Protein AF-A0A535H5H7-F1 (afdb_monomer_lite)

Foldseek 3Di:
DAEEEEAAQDVVVVVVVVVVVVVVCVVVVDDYHYHYHQALVRLVVVQVVCCVPPVDGHPYYHHDLQGDDPRGTDNVSSVVSVVVVVD

Structure (mmCIF, N/CA/C/O backbone):
data_AF-A0A535H5H7-F1
#
_entry.id   AF-A0A535H5H7-F1
#
loop_
_atom_site.group_PDB
_atom_site.id
_atom_site.type_symbol
_atom_site.label_atom_id
_atom_site.label_alt_id
_atom_site.label_comp_id
_atom_site.label_asym_id
_atom_site.label_entity_id
_atom_site.label_seq_id
_atom_site.pdbx_PDB_ins_code
_atom_site.Cartn_x
_atom_site.Cartn_y
_atom_site.Cartn_z
_atom_site.occupancy
_atom_site.B_iso_or_equiv
_atom_site.auth_seq_id
_atom_site.auth_comp_id
_atom_site.auth_asym_id
_atom_site.auth_atom_id
_atom_site.pdbx_PDB_model_num
ATOM 1 N N . MET A 1 1 ? -10.721 6.446 11.157 1.00 81.12 1 MET A N 1
ATOM 2 C CA . MET A 1 1 ? -10.634 6.228 9.697 1.00 81.12 1 MET A CA 1
ATOM 3 C C . MET A 1 1 ? -9.345 5.470 9.472 1.00 81.12 1 MET A C 1
ATOM 5 O O . MET A 1 1 ? -8.337 5.932 9.974 1.00 81.12 1 MET A O 1
ATOM 9 N N . ALA A 1 2 ? -9.371 4.296 8.845 1.00 87.12 2 ALA A N 1
ATOM 10 C CA . ALA A 1 2 ? -8.145 3.525 8.618 1.00 87.12 2 ALA A CA 1
ATO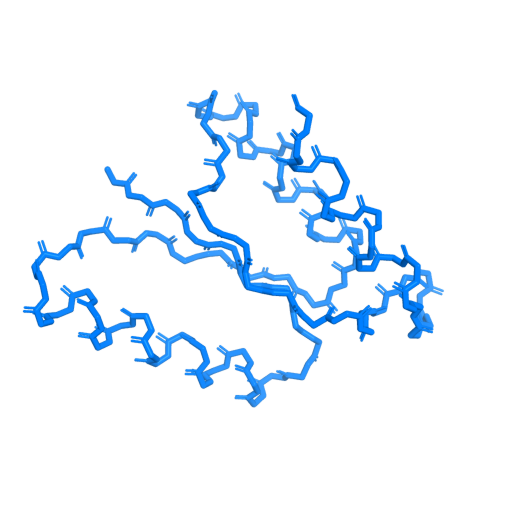M 11 C C . ALA A 1 2 ? -7.580 3.838 7.231 1.00 87.12 2 ALA A C 1
ATOM 13 O O . ALA A 1 2 ? -8.353 3.974 6.289 1.00 87.12 2 ALA A O 1
ATOM 14 N N . THR A 1 3 ? -6.261 3.910 7.081 1.00 90.56 3 THR A N 1
ATOM 15 C CA . THR A 1 3 ? -5.628 4.104 5.767 1.00 90.56 3 THR A CA 1
ATOM 16 C C . THR A 1 3 ? -5.001 2.799 5.294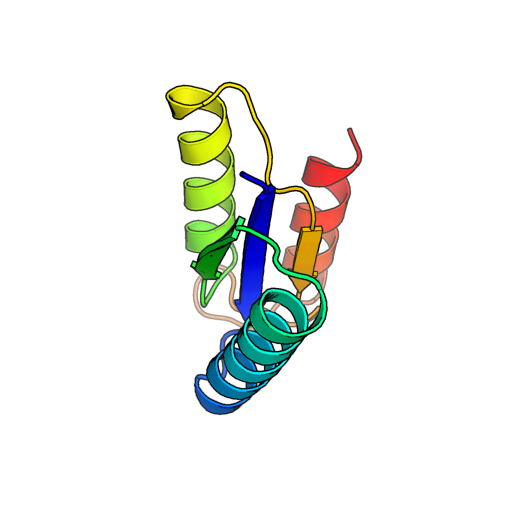 1.00 90.56 3 THR A C 1
ATOM 18 O O . THR A 1 3 ? -4.292 2.149 6.057 1.00 90.56 3 THR A O 1
ATOM 21 N N . ILE A 1 4 ? -5.244 2.411 4.043 1.00 92.12 4 ILE A N 1
ATOM 22 C CA . ILE A 1 4 ? -4.557 1.295 3.382 1.00 92.12 4 ILE A CA 1
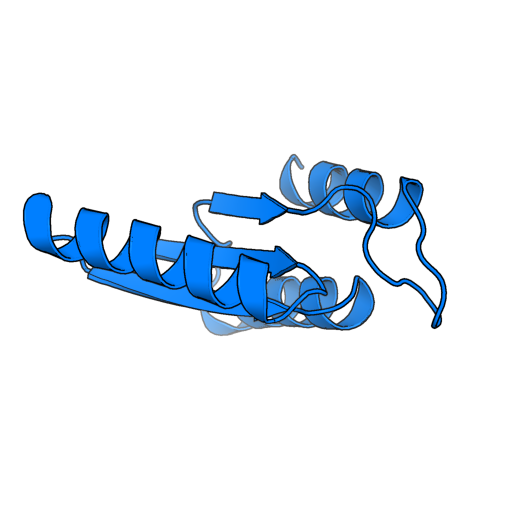ATOM 23 C C . ILE A 1 4 ? -3.749 1.857 2.214 1.00 92.12 4 ILE A C 1
ATOM 25 O O . ILE A 1 4 ? -4.273 2.627 1.405 1.00 92.12 4 ILE A O 1
ATOM 29 N N . LEU A 1 5 ? -2.481 1.460 2.123 1.00 93.00 5 LEU A N 1
ATOM 30 C CA . LEU A 1 5 ? -1.607 1.785 1.000 1.00 93.00 5 LEU A CA 1
ATOM 31 C C . LEU A 1 5 ? -1.467 0.568 0.080 1.00 93.00 5 LEU A C 1
ATOM 33 O O . LEU A 1 5 ? -1.060 -0.501 0.525 1.00 93.00 5 LEU A O 1
ATOM 37 N N . ILE A 1 6 ? -1.769 0.735 -1.204 1.00 94.81 6 ILE A N 1
ATOM 38 C CA . ILE A 1 6 ? -1.519 -0.266 -2.246 1.00 94.81 6 ILE A CA 1
ATOM 39 C C . ILE A 1 6 ? -0.241 0.127 -2.992 1.00 94.81 6 ILE A C 1
ATOM 41 O O . ILE A 1 6 ? -0.175 1.210 -3.565 1.00 94.81 6 ILE A O 1
ATOM 45 N N . VAL A 1 7 ? 0.765 -0.740 -3.006 1.00 94.44 7 VAL A N 1
ATOM 46 C CA . VAL A 1 7 ? 2.028 -0.561 -3.728 1.00 94.44 7 VAL A CA 1
ATOM 47 C C . VAL A 1 7 ? 2.136 -1.650 -4.788 1.00 94.44 7 VAL A C 1
ATOM 49 O O . VAL A 1 7 ? 2.461 -2.797 -4.494 1.00 94.44 7 VAL A O 1
ATOM 52 N N . GLU A 1 8 ? 1.810 -1.291 -6.020 1.00 94.31 8 GLU A N 1
ATOM 53 C CA . GLU A 1 8 ? 1.634 -2.213 -7.143 1.00 94.31 8 GLU A CA 1
ATOM 54 C C . GLU A 1 8 ? 1.813 -1.412 -8.431 1.00 94.31 8 GLU A C 1
ATOM 56 O O . GLU A 1 8 ? 1.216 -0.351 -8.567 1.00 94.31 8 GLU A O 1
ATOM 61 N N . ASP A 1 9 ? 2.635 -1.859 -9.372 1.00 92.69 9 ASP A N 1
ATOM 62 C CA . ASP A 1 9 ? 2.925 -1.076 -10.580 1.00 92.69 9 ASP A CA 1
ATOM 63 C C . ASP A 1 9 ? 2.009 -1.421 -11.757 1.00 92.69 9 ASP A C 1
ATOM 65 O O . ASP A 1 9 ? 1.932 -0.653 -12.718 1.00 92.69 9 ASP A O 1
ATOM 69 N N . GLN A 1 10 ? 1.282 -2.540 -11.679 1.00 92.56 10 GLN A N 1
ATOM 70 C CA . GLN A 1 10 ? 0.296 -2.931 -12.676 1.00 92.56 10 GLN A CA 1
ATOM 71 C C . GLN A 1 10 ? -1.074 -2.313 -12.347 1.00 92.56 10 GLN A C 1
ATOM 73 O O . GLN A 1 10 ? -1.683 -2.659 -11.328 1.00 92.56 10 GLN A O 1
ATOM 78 N N . PRO A 1 11 ? -1.633 -1.446 -13.217 1.00 91.06 11 PRO A N 1
ATOM 79 C CA . PRO A 1 11 ? -2.917 -0.785 -12.954 1.00 91.06 11 PRO A CA 1
ATOM 80 C C . PRO A 1 11 ? -4.089 -1.756 -12.745 1.00 91.06 11 PRO A C 1
ATOM 82 O O . PRO A 1 11 ? -5.022 -1.469 -11.992 1.00 91.06 11 PRO A O 1
ATOM 85 N N . GLU A 1 12 ? -4.039 -2.915 -13.402 1.00 93.56 12 GLU A N 1
ATOM 86 C CA . GLU A 1 12 ? -5.052 -3.971 -13.298 1.00 93.56 12 GLU A CA 1
ATOM 87 C C . GLU A 1 12 ? -5.102 -4.557 -11.880 1.00 93.56 12 GLU A C 1
ATOM 89 O O . GLU A 1 12 ? -6.176 -4.660 -11.285 1.00 93.56 12 GLU A O 1
ATOM 94 N N . ASN A 1 13 ? -3.937 -4.849 -11.297 1.00 92.81 13 ASN A N 1
ATOM 95 C CA . ASN A 1 13 ? -3.827 -5.361 -9.934 1.00 92.81 13 ASN A CA 1
ATOM 96 C C . ASN A 1 13 ? -4.190 -4.288 -8.900 1.00 92.81 13 ASN A C 1
ATOM 98 O O . ASN A 1 13 ? -4.904 -4.582 -7.944 1.00 92.81 13 ASN A O 1
ATOM 102 N N . GLN A 1 14 ? -3.776 -3.029 -9.107 1.00 91.12 14 GLN A N 1
ATOM 103 C CA . GLN A 1 14 ? -4.206 -1.921 -8.244 1.00 91.12 14 GLN A CA 1
ATOM 104 C C . GLN A 1 14 ? -5.736 -1.816 -8.188 1.00 91.12 14 GLN A C 1
ATOM 106 O O . GLN A 1 14 ? -6.311 -1.689 -7.105 1.00 91.12 14 GLN A O 1
ATOM 111 N N . SER A 1 15 ? -6.389 -1.903 -9.350 1.00 93.38 15 SER A N 1
ATOM 112 C CA . SER A 1 15 ? -7.850 -1.854 -9.459 1.00 93.38 15 SER A CA 1
ATOM 113 C C . SER A 1 15 ? -8.500 -3.045 -8.753 1.00 93.38 15 SER A C 1
ATOM 115 O O . SER A 1 15 ? -9.455 -2.867 -8.001 1.00 93.38 15 SER A O 1
ATOM 117 N N . LEU A 1 16 ? -7.936 -4.247 -8.915 1.00 94.56 16 LEU A N 1
ATOM 118 C CA . LEU A 1 16 ? -8.396 -5.448 -8.218 1.00 94.56 16 LEU A CA 1
ATOM 119 C C . LEU A 1 16 ? -8.335 -5.287 -6.689 1.00 94.56 16 LEU A C 1
ATOM 121 O O . LEU A 1 16 ? -9.299 -5.612 -5.995 1.00 94.56 16 LEU A O 1
ATOM 125 N N . TYR A 1 17 ? -7.227 -4.774 -6.149 1.00 92.88 17 TYR A N 1
ATOM 126 C CA . TYR A 1 17 ? -7.091 -4.547 -4.709 1.00 92.88 17 TYR A CA 1
ATOM 127 C C . TYR A 1 17 ? -8.045 -3.462 -4.201 1.00 92.88 17 TYR A C 1
ATOM 129 O O . TYR A 1 17 ? -8.653 -3.636 -3.142 1.00 92.88 17 TYR A O 1
ATOM 137 N N . ALA A 1 18 ? -8.226 -2.376 -4.956 1.00 93.44 18 ALA A N 1
ATOM 138 C CA . ALA A 1 18 ? -9.184 -1.328 -4.615 1.00 93.44 18 ALA A CA 1
ATOM 139 C C . ALA A 1 18 ? -10.624 -1.868 -4.560 1.00 93.44 18 ALA A C 1
ATOM 141 O O . ALA A 1 18 ? -11.343 -1.586 -3.601 1.00 93.44 18 ALA A O 1
ATOM 142 N N . ASP A 1 19 ? -11.018 -2.713 -5.517 1.00 95.69 19 ASP A N 1
ATOM 143 C CA . ASP A 1 19 ? -12.329 -3.373 -5.535 1.00 95.69 19 ASP A CA 1
ATOM 144 C C . ASP A 1 19 ? -12.538 -4.287 -4.321 1.00 95.69 19 ASP A C 1
ATOM 146 O O . ASP A 1 19 ? -13.624 -4.311 -3.731 1.00 95.69 19 ASP A O 1
ATOM 150 N N . ILE A 1 20 ? -11.507 -5.040 -3.922 1.00 93.44 20 ILE A N 1
ATOM 151 C CA . ILE A 1 20 ? -11.553 -5.886 -2.721 1.00 93.44 20 ILE A CA 1
ATOM 152 C C . ILE A 1 20 ? -11.770 -5.020 -1.478 1.00 93.44 20 ILE A C 1
ATOM 154 O O . ILE A 1 20 ? -12.673 -5.304 -0.688 1.00 93.44 20 ILE A O 1
ATOM 158 N N . VAL A 1 21 ? -10.989 -3.949 -1.314 1.00 92.94 21 VAL A N 1
ATOM 159 C CA . VAL A 1 21 ? -11.116 -3.051 -0.158 1.00 92.94 21 VAL A CA 1
ATOM 160 C C . VAL A 1 21 ? -12.481 -2.366 -0.146 1.00 92.94 21 VAL A C 1
ATOM 162 O O . VAL A 1 21 ? -13.122 -2.327 0.902 1.00 92.94 21 VAL A O 1
ATOM 165 N N . TYR A 1 22 ? -12.987 -1.926 -1.299 1.00 94.38 22 TYR A N 1
ATOM 166 C CA . TYR A 1 22 ? -14.321 -1.338 -1.414 1.00 94.38 22 TYR A CA 1
ATOM 167 C C . TYR A 1 22 ? -15.426 -2.299 -0.950 1.00 94.38 22 TYR A C 1
ATOM 169 O O . TYR A 1 22 ? -16.329 -1.908 -0.207 1.00 94.38 22 TYR A O 1
ATOM 177 N N . ARG A 1 23 ? -15.349 -3.581 -1.334 1.00 96.06 23 ARG A N 1
ATOM 178 C CA . ARG A 1 23 ? -16.299 -4.601 -0.861 1.00 96.06 23 ARG A CA 1
ATOM 179 C C . ARG A 1 23 ? -16.206 -4.795 0.650 1.00 96.06 23 ARG A C 1
ATOM 181 O O . ARG A 1 23 ? -17.238 -4.817 1.309 1.00 96.06 23 ARG A O 1
ATOM 188 N N . VAL A 1 24 ? -14.996 -4.882 1.206 1.00 92.50 24 VAL A N 1
ATOM 189 C CA . VAL A 1 24 ? -14.785 -5.011 2.660 1.00 92.50 24 VAL A CA 1
ATOM 190 C C . VAL A 1 24 ? -15.349 -3.804 3.412 1.00 92.50 24 VAL A C 1
ATOM 192 O O . VAL A 1 24 ? -16.044 -3.987 4.408 1.00 92.50 24 VAL A O 1
ATOM 195 N N . GLN A 1 25 ? -15.112 -2.585 2.916 1.00 94.12 25 GLN A N 1
ATOM 196 C CA . GLN A 1 25 ? -15.684 -1.362 3.483 1.00 94.12 25 GLN A CA 1
ATOM 197 C C . GLN A 1 25 ? -17.205 -1.427 3.557 1.00 94.12 25 GLN A C 1
ATOM 199 O O . GLN A 1 25 ? -17.780 -1.095 4.589 1.00 94.12 25 GLN A O 1
ATOM 204 N N . ARG A 1 26 ? -17.850 -1.872 2.473 1.00 95.81 26 ARG A N 1
ATOM 205 C CA . ARG A 1 26 ? -19.309 -1.941 2.391 1.00 95.81 26 ARG A CA 1
ATOM 206 C C . ARG A 1 26 ? -19.902 -3.018 3.295 1.00 95.81 26 ARG A C 1
ATOM 208 O O . ARG A 1 26 ? -20.907 -2.768 3.945 1.00 95.81 26 ARG A O 1
ATOM 215 N N . GLU A 1 27 ? -19.316 -4.213 3.307 1.00 97.25 27 GLU A N 1
ATOM 216 C CA . GLU A 1 27 ? -19.859 -5.352 4.060 1.00 97.25 27 GLU A CA 1
ATOM 217 C C . GLU A 1 27 ? -19.638 -5.216 5.574 1.00 97.25 27 GLU A C 1
ATOM 219 O O . GLU A 1 27 ? -20.436 -5.727 6.356 1.00 97.25 27 GLU A O 1
ATOM 224 N N . LEU A 1 28 ? -18.573 -4.524 5.994 1.00 94.94 28 LEU A N 1
ATOM 225 C CA . LEU A 1 28 ? -18.230 -4.339 7.408 1.00 94.94 28 LEU A CA 1
ATOM 226 C C . LEU A 1 28 ? -18.553 -2.938 7.953 1.00 94.94 28 LEU A C 1
ATOM 228 O O . LEU A 1 28 ? -18.233 -2.667 9.107 1.00 94.94 28 LEU A O 1
ATOM 232 N N . ASP A 1 29 ? -19.154 -2.063 7.142 1.00 94.12 29 ASP A N 1
ATOM 233 C CA . ASP A 1 29 ? -19.439 -0.656 7.472 1.00 94.12 29 ASP A CA 1
ATOM 234 C C . ASP A 1 29 ? -18.202 0.100 8.006 1.00 94.12 29 ASP A C 1
ATOM 236 O O . ASP A 1 29 ? -18.199 0.712 9.074 1.00 94.12 29 ASP A O 1
ATOM 240 N N . LEU A 1 30 ? -17.094 0.006 7.260 1.00 91.62 30 LEU A N 1
ATOM 241 C CA . LEU A 1 30 ? -15.811 0.620 7.612 1.00 91.62 30 LEU A CA 1
ATOM 242 C C . LEU A 1 30 ? -15.487 1.823 6.720 1.00 91.62 30 LEU A C 1
ATOM 244 O O . LEU A 1 30 ? -15.582 1.770 5.491 1.00 91.62 30 LEU A O 1
ATOM 248 N N . THR A 1 31 ? -14.951 2.878 7.333 1.00 91.75 31 THR A N 1
ATOM 249 C CA . THR A 1 31 ? -14.358 4.014 6.612 1.00 91.75 31 THR A CA 1
ATOM 250 C C . THR A 1 31 ? -12.860 3.790 6.424 1.00 91.75 31 THR A C 1
ATOM 252 O O . THR A 1 31 ? -12.068 4.033 7.346 1.00 91.75 31 THR A O 1
ATOM 255 N N . ILE A 1 32 ? -12.480 3.342 5.223 1.00 91.31 32 ILE A N 1
ATOM 256 C CA . ILE A 1 32 ? -11.087 3.155 4.812 1.00 91.31 32 ILE A CA 1
ATOM 257 C C . ILE A 1 32 ? -10.720 4.209 3.759 1.00 91.31 32 ILE A C 1
ATOM 259 O O . ILE A 1 32 ? -11.438 4.405 2.780 1.00 91.31 32 ILE A O 1
ATOM 263 N N . GLN A 1 33 ? -9.595 4.889 3.967 1.00 90.50 33 GLN A N 1
ATOM 264 C CA . GLN A 1 33 ? -8.942 5.723 2.969 1.00 90.50 33 GLN A CA 1
ATOM 265 C C . GLN A 1 33 ? -7.940 4.869 2.191 1.00 90.50 33 GLN A C 1
ATOM 267 O O . GLN A 1 33 ? -7.032 4.276 2.771 1.00 90.50 33 GLN A O 1
ATOM 272 N N . LEU A 1 34 ? -8.085 4.824 0.870 1.00 91.50 34 LEU A N 1
ATOM 273 C CA . LEU A 1 34 ? -7.133 4.159 -0.013 1.00 91.50 34 LEU A CA 1
ATOM 274 C C . LEU A 1 34 ? -6.117 5.163 -0.558 1.00 91.50 34 LEU A C 1
ATOM 276 O O . LEU A 1 34 ? -6.490 6.220 -1.067 1.00 91.50 34 LEU A O 1
ATOM 280 N N . ARG A 1 35 ? -4.834 4.811 -0.476 1.00 92.06 35 ARG A N 1
ATOM 281 C CA . ARG A 1 35 ? -3.736 5.471 -1.195 1.00 92.06 35 ARG A CA 1
ATOM 282 C C . ARG A 1 35 ? -3.044 4.436 -2.086 1.00 92.06 35 ARG A C 1
ATOM 284 O O . ARG A 1 35 ? -3.023 3.255 -1.743 1.00 92.06 35 ARG A O 1
ATOM 291 N N . SER A 1 36 ? -2.482 4.858 -3.216 1.00 93.31 36 SER A N 1
ATOM 292 C CA . SER A 1 36 ? -1.777 3.962 -4.137 1.00 93.31 36 SER A CA 1
ATOM 293 C C . SER A 1 36 ? -0.434 4.525 -4.589 1.00 93.31 36 SER A C 1
ATOM 295 O O . SER A 1 36 ? -0.268 5.734 -4.737 1.00 93.31 36 SER A O 1
ATOM 297 N N . ALA A 1 37 ? 0.513 3.622 -4.826 1.00 94.19 37 ALA A N 1
ATOM 298 C CA . ALA A 1 37 ? 1.832 3.893 -5.373 1.00 94.19 37 ALA A CA 1
ATOM 299 C C . ALA A 1 37 ? 2.189 2.847 -6.435 1.00 94.19 37 ALA A C 1
ATOM 301 O O . ALA A 1 37 ? 1.914 1.661 -6.269 1.00 94.19 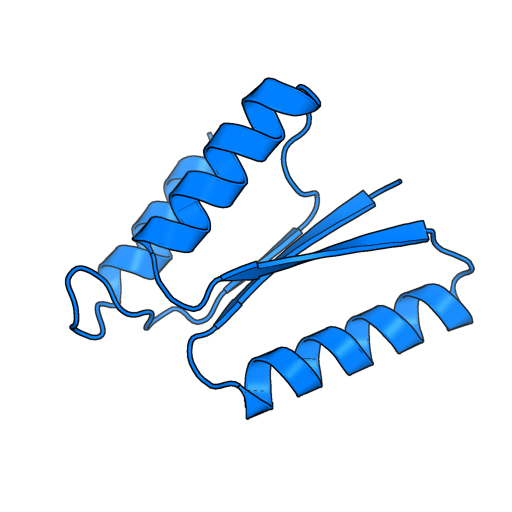37 ALA A O 1
ATOM 302 N N . SER A 1 38 ? 2.829 3.296 -7.513 1.00 93.88 38 SER A N 1
ATOM 303 C CA . SER A 1 38 ? 3.312 2.451 -8.615 1.00 93.88 38 SER A CA 1
ATOM 304 C C . SER A 1 38 ? 4.780 2.053 -8.493 1.00 93.88 38 SER A C 1
ATOM 306 O O . SER A 1 38 ? 5.272 1.257 -9.282 1.00 93.88 38 SER A O 1
ATOM 308 N N . ASP A 1 39 ? 5.509 2.649 -7.560 1.00 93.94 39 ASP A N 1
ATOM 309 C CA . ASP A 1 39 ? 6.951 2.499 -7.430 1.00 93.94 39 ASP A CA 1
ATOM 310 C C . ASP A 1 39 ? 7.387 2.787 -5.994 1.00 93.94 39 ASP A C 1
ATOM 312 O O . ASP A 1 39 ? 6.617 3.284 -5.163 1.00 93.94 39 ASP A O 1
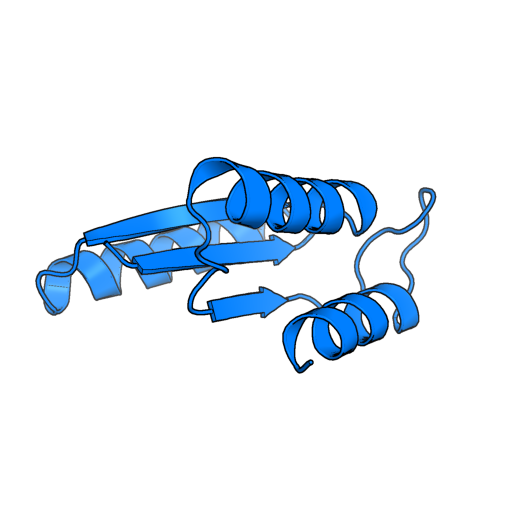ATOM 316 N N . PHE A 1 40 ? 8.630 2.421 -5.704 1.00 93.44 40 PHE A N 1
ATOM 317 C CA . PHE A 1 40 ? 9.220 2.546 -4.381 1.00 93.44 40 PHE A CA 1
ATOM 318 C C . PHE A 1 40 ? 9.276 4.003 -3.917 1.00 93.44 40 PHE A C 1
ATOM 320 O O . PHE A 1 40 ? 8.923 4.295 -2.779 1.00 93.44 40 PHE A O 1
ATOM 327 N N . GLU A 1 41 ? 9.708 4.915 -4.785 1.00 93.81 41 GLU A N 1
ATOM 328 C CA . GLU A 1 41 ? 9.888 6.324 -4.451 1.00 93.81 41 GLU A CA 1
ATOM 329 C C . GLU A 1 41 ? 8.558 6.999 -4.089 1.00 93.81 41 GLU A C 1
ATOM 331 O O . GLU A 1 41 ? 8.478 7.716 -3.092 1.00 93.81 41 GLU A O 1
ATOM 336 N N . ASN A 1 42 ? 7.502 6.738 -4.857 1.00 93.44 42 ASN A N 1
ATOM 337 C CA . ASN A 1 42 ? 6.161 7.239 -4.589 1.00 93.44 42 ASN A CA 1
ATOM 338 C C . ASN A 1 42 ? 5.580 6.616 -3.310 1.00 93.44 42 ASN A C 1
ATOM 340 O O . ASN A 1 42 ? 5.037 7.327 -2.465 1.00 93.44 42 ASN A O 1
ATOM 344 N N . ALA A 1 43 ? 5.764 5.306 -3.107 1.00 92.56 43 ALA A N 1
ATOM 345 C CA . ALA A 1 43 ? 5.341 4.641 -1.875 1.00 92.56 43 ALA A CA 1
ATOM 346 C C . ALA A 1 43 ? 6.016 5.259 -0.643 1.00 92.56 43 ALA A C 1
ATOM 348 O O . ALA A 1 43 ? 5.338 5.564 0.337 1.00 92.56 43 ALA A O 1
ATOM 349 N N . GLN A 1 44 ? 7.327 5.507 -0.715 1.00 91.50 44 GLN A N 1
ATOM 350 C CA . GLN A 1 44 ? 8.081 6.142 0.360 1.00 91.50 44 GLN A CA 1
ATOM 351 C C . GLN A 1 44 ? 7.573 7.565 0.639 1.00 91.50 44 GLN A C 1
ATOM 353 O O . GLN A 1 44 ? 7.310 7.898 1.790 1.00 91.50 44 GLN A O 1
ATOM 358 N N . GLN A 1 45 ? 7.340 8.376 -0.398 1.00 90.75 45 GLN A N 1
ATOM 359 C CA . GLN A 1 45 ? 6.793 9.729 -0.228 1.00 90.75 45 GLN A CA 1
ATOM 360 C C . GLN A 1 45 ? 5.399 9.732 0.406 1.00 90.75 45 GLN A C 1
ATOM 362 O O . GLN A 1 45 ? 5.096 10.605 1.218 1.00 90.75 45 GLN A O 1
ATOM 367 N N . ILE A 1 46 ? 4.532 8.784 0.041 1.00 89.81 46 ILE A N 1
ATOM 368 C CA . ILE A 1 46 ? 3.193 8.673 0.632 1.00 89.81 46 ILE A CA 1
ATOM 369 C C . ILE A 1 46 ? 3.279 8.305 2.113 1.00 89.81 46 ILE A C 1
ATOM 371 O O . ILE A 1 46 ? 2.508 8.846 2.907 1.00 89.81 46 ILE A O 1
ATOM 375 N N . LEU A 1 47 ? 4.197 7.408 2.479 1.00 88.06 47 LEU A N 1
ATOM 376 C CA . LEU A 1 47 ? 4.428 7.029 3.872 1.00 88.06 47 LEU A CA 1
ATOM 377 C C . LEU A 1 47 ? 4.961 8.212 4.688 1.00 88.06 47 LEU A C 1
ATOM 379 O O . LEU A 1 47 ? 4.391 8.521 5.730 1.00 88.06 47 LEU A O 1
ATOM 383 N N . GLU A 1 48 ? 5.985 8.907 4.188 1.00 87.56 48 GLU A N 1
ATOM 384 C CA . GLU A 1 48 ? 6.579 10.081 4.845 1.00 87.56 48 GLU A CA 1
ATOM 385 C C . GLU A 1 48 ? 5.548 11.202 5.032 1.00 87.56 48 GLU A C 1
ATOM 387 O O . GLU A 1 48 ? 5.349 11.676 6.148 1.00 87.56 48 GLU A O 1
ATOM 392 N N . ARG A 1 49 ? 4.804 11.565 3.977 1.00 83.88 49 ARG A N 1
ATOM 393 C CA . ARG A 1 49 ? 3.761 12.602 4.069 1.00 83.88 49 ARG A CA 1
ATOM 394 C C . ARG A 1 49 ? 2.603 12.203 4.971 1.00 83.88 49 ARG A C 1
ATOM 396 O O . ARG A 1 49 ? 2.078 13.049 5.678 1.00 83.88 49 ARG A O 1
ATOM 403 N N . GLY A 1 50 ? 2.179 10.938 4.938 1.00 77.31 50 GLY A N 1
ATOM 404 C CA . GLY A 1 50 ? 1.126 10.451 5.832 1.00 77.31 50 GLY A CA 1
ATOM 405 C C . GLY A 1 50 ? 1.528 10.586 7.301 1.00 77.31 50 GLY A C 1
ATOM 406 O O . GLY A 1 50 ? 0.753 11.087 8.109 1.00 77.31 50 GLY A O 1
ATOM 407 N N . LEU A 1 51 ? 2.771 10.229 7.627 1.00 72.56 51 LEU A N 1
ATOM 408 C CA . LEU A 1 51 ? 3.321 10.411 8.969 1.00 72.56 51 LEU A CA 1
ATOM 409 C C . LEU A 1 51 ? 3.405 11.891 9.367 1.00 72.56 51 LEU A C 1
ATOM 411 O O . LEU A 1 51 ? 3.045 12.232 10.487 1.00 72.56 51 LEU A O 1
ATOM 415 N N . GLU A 1 52 ? 3.832 12.775 8.465 1.00 77.94 52 GLU A N 1
ATOM 416 C CA . GLU A 1 52 ? 3.913 14.217 8.738 1.00 77.94 52 GLU A CA 1
ATOM 417 C C . GLU A 1 52 ? 2.536 14.884 8.906 1.00 77.94 52 GLU A C 1
ATOM 419 O O . GLU A 1 52 ? 2.373 15.759 9.754 1.00 77.94 52 GLU A O 1
ATOM 424 N N . GLU A 1 53 ? 1.545 14.501 8.094 1.00 77.69 53 GLU A N 1
ATOM 425 C CA . GLU A 1 53 ? 0.219 15.134 8.063 1.00 77.69 53 GLU A CA 1
ATOM 426 C C . GLU A 1 53 ? -0.701 14.650 9.186 1.00 77.69 53 GLU A C 1
ATOM 428 O O . GLU A 1 53 ? -1.490 15.438 9.712 1.00 77.69 53 GLU A O 1
ATOM 433 N N . THR A 1 54 ? -0.653 13.355 9.511 1.00 71.56 54 THR A N 1
ATOM 434 C CA . THR A 1 54 ? -1.619 12.732 10.426 1.00 71.56 54 THR A CA 1
ATOM 435 C C . THR A 1 54 ? -0.994 12.093 11.661 1.00 71.56 54 THR A C 1
ATOM 437 O O . THR A 1 54 ? -1.747 11.592 12.485 1.00 71.56 54 THR A O 1
ATOM 440 N N . GLU A 1 55 ? 0.341 12.074 11.796 1.00 70.25 55 GLU A N 1
ATOM 441 C CA . GLU A 1 55 ? 1.084 11.282 12.807 1.00 70.25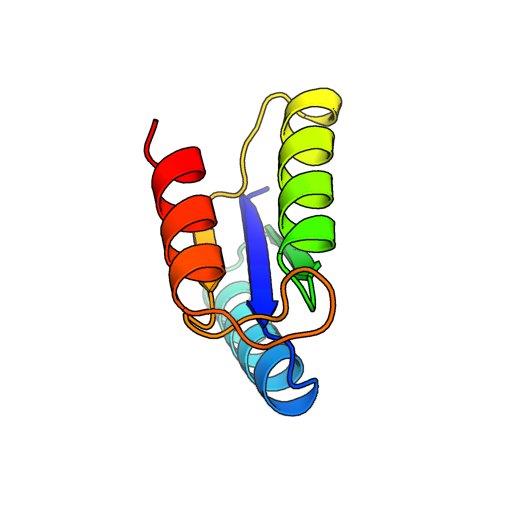 55 GLU A CA 1
ATOM 442 C C . GLU A 1 55 ? 0.726 9.778 12.807 1.00 70.25 55 GLU A C 1
ATOM 444 O O . GLU A 1 55 ? 1.126 9.015 13.684 1.00 70.25 55 GLU A O 1
ATOM 449 N N . GLU A 1 56 ? -0.007 9.327 11.789 1.00 69.69 56 GLU A N 1
ATOM 450 C CA . GLU A 1 56 ? -0.566 7.986 11.672 1.00 69.69 56 GLU A CA 1
ATOM 451 C C . GLU A 1 56 ? -0.063 7.335 10.381 1.00 69.69 56 GLU A C 1
ATOM 453 O O . GLU A 1 56 ? -0.300 7.822 9.272 1.00 69.69 56 GLU A O 1
ATOM 458 N N . ALA A 1 57 ? 0.628 6.204 10.528 1.00 78.62 57 ALA A N 1
ATOM 459 C CA . ALA A 1 57 ? 1.004 5.346 9.412 1.00 78.62 57 ALA A CA 1
ATOM 460 C C . ALA A 1 57 ? -0.242 4.634 8.840 1.00 78.62 57 ALA A C 1
ATOM 462 O O . ALA A 1 57 ? -1.228 4.440 9.560 1.00 78.62 57 ALA A O 1
ATOM 463 N N . PRO A 1 58 ? -0.228 4.183 7.568 1.00 84.62 58 PRO A N 1
ATOM 464 C CA . PRO A 1 58 ? -1.285 3.303 7.081 1.00 84.62 58 PRO A CA 1
ATOM 465 C C . PRO A 1 58 ? -1.409 2.075 7.988 1.00 84.62 58 PRO A C 1
ATOM 467 O O . PRO A 1 58 ? -0.411 1.568 8.482 1.00 84.62 58 PRO A O 1
ATOM 470 N N . LEU A 1 59 ? -2.627 1.575 8.185 1.00 85.19 59 LEU A N 1
ATOM 471 C CA . LEU A 1 59 ? -2.907 0.363 8.960 1.00 85.19 59 LEU A CA 1
ATOM 472 C C . LEU A 1 59 ? -2.401 -0.899 8.247 1.00 85.19 59 LEU A C 1
ATOM 474 O O . LEU A 1 59 ? -2.045 -1.885 8.887 1.00 85.19 59 LEU A O 1
ATOM 478 N N . LEU A 1 60 ? -2.432 -0.888 6.913 1.00 87.12 60 LEU A N 1
ATOM 479 C CA . LEU A 1 60 ? -2.033 -2.013 6.078 1.00 87.12 60 LEU A CA 1
ATOM 480 C C . LEU A 1 60 ? -1.366 -1.507 4.801 1.00 87.12 60 LEU A C 1
ATOM 482 O O . LEU A 1 60 ? -1.845 -0.559 4.174 1.00 87.12 60 LEU A O 1
ATOM 486 N N . ILE A 1 61 ? -0.298 -2.191 4.394 1.00 88.44 61 ILE A N 1
ATOM 487 C CA . ILE A 1 61 ? 0.345 -2.010 3.094 1.00 88.44 61 ILE A CA 1
ATOM 488 C C . ILE A 1 61 ? 0.162 -3.299 2.288 1.00 88.44 61 ILE A C 1
ATOM 490 O O . ILE A 1 61 ? 0.629 -4.363 2.696 1.00 88.44 61 ILE A O 1
ATOM 494 N N . LEU A 1 62 ? -0.523 -3.206 1.149 1.00 89.38 62 LEU A N 1
ATOM 495 C CA . LEU A 1 62 ? -0.622 -4.271 0.152 1.00 89.38 62 LEU A CA 1
ATOM 496 C C . LEU A 1 62 ? 0.484 -4.049 -0.876 1.00 89.38 62 LEU A C 1
ATOM 498 O O . LEU A 1 62 ? 0.430 -3.072 -1.610 1.00 89.38 62 LEU A O 1
ATOM 502 N N . LEU A 1 63 ? 1.495 -4.913 -0.899 1.00 88.31 63 LEU A N 1
ATOM 503 C CA . LEU A 1 63 ? 2.735 -4.690 -1.641 1.00 88.31 63 LEU A CA 1
ATOM 504 C C . LEU A 1 63 ? 3.009 -5.829 -2.629 1.00 88.31 63 LEU A C 1
ATOM 506 O O . LEU A 1 63 ? 3.106 -6.985 -2.210 1.00 88.31 63 LEU A O 1
ATOM 510 N N . ASP A 1 64 ? 3.236 -5.492 -3.900 1.00 87.50 64 ASP A N 1
ATOM 511 C CA . ASP A 1 64 ? 3.984 -6.357 -4.814 1.00 87.50 64 ASP A CA 1
ATOM 512 C C . ASP A 1 64 ? 5.477 -6.311 -4.449 1.00 87.50 64 ASP A C 1
ATOM 514 O O . ASP A 1 64 ? 6.096 -5.255 -4.311 1.00 87.50 64 ASP A O 1
ATOM 518 N N . MET A 1 65 ? 6.079 -7.482 -4.264 1.00 83.62 65 MET A N 1
ATOM 519 C CA . MET A 1 65 ? 7.479 -7.599 -3.861 1.00 83.62 65 MET A CA 1
ATOM 520 C C . MET A 1 65 ? 8.435 -7.088 -4.940 1.00 83.62 65 MET A C 1
ATOM 522 O O . MET A 1 65 ? 9.526 -6.615 -4.616 1.00 83.62 65 MET A O 1
ATOM 526 N N . GLU A 1 66 ? 8.052 -7.192 -6.212 1.00 89.38 66 GLU A N 1
ATOM 527 C CA . GLU A 1 66 ? 8.803 -6.643 -7.335 1.00 89.38 66 GLU A CA 1
ATOM 528 C C . GLU A 1 66 ? 8.196 -5.318 -7.790 1.00 89.38 66 GLU A C 1
ATOM 530 O O . GLU A 1 66 ? 7.479 -5.255 -8.777 1.00 89.38 66 GLU A O 1
ATOM 535 N N . ILE A 1 67 ? 8.545 -4.220 -7.134 1.00 91.19 67 ILE A N 1
ATOM 536 C CA . ILE A 1 67 ? 8.132 -2.881 -7.577 1.00 91.19 67 ILE A CA 1
ATOM 537 C C . ILE A 1 67 ? 9.279 -2.154 -8.288 1.00 91.19 67 ILE A C 1
ATOM 539 O O . ILE A 1 67 ? 10.456 -2.457 -8.047 1.00 91.19 67 ILE A O 1
ATOM 543 N N . PRO A 1 68 ? 8.977 -1.207 -9.189 1.00 93.62 68 PRO A N 1
ATOM 544 C CA . PRO A 1 68 ? 9.979 -0.331 -9.763 1.00 93.62 68 PRO A CA 1
ATOM 545 C C . PRO A 1 68 ? 10.713 0.473 -8.685 1.00 93.62 68 PRO A C 1
ATOM 547 O O . PRO A 1 68 ? 10.107 1.039 -7.780 1.00 93.62 68 PRO A O 1
ATOM 550 N N . TYR A 1 69 ? 12.032 0.544 -8.821 1.00 92.12 69 TYR A N 1
ATOM 551 C CA . TYR A 1 69 ? 12.909 1.449 -8.093 1.00 92.12 69 TYR A CA 1
ATOM 552 C C . TYR A 1 69 ? 13.962 1.967 -9.067 1.00 92.12 69 TYR A C 1
ATOM 554 O O . TYR A 1 69 ? 14.616 1.181 -9.763 1.00 92.12 69 TYR A O 1
ATOM 562 N N . LYS A 1 70 ? 14.105 3.291 -9.179 1.00 91.38 70 LYS A N 1
ATOM 563 C CA . LYS A 1 70 ? 14.982 3.935 -10.175 1.00 91.38 70 LYS A CA 1
ATOM 564 C C . LYS A 1 70 ? 14.741 3.422 -11.604 1.00 91.38 70 LYS A C 1
ATOM 566 O O . LYS A 1 70 ? 15.679 3.194 -12.371 1.00 91.38 70 LYS A O 1
ATOM 571 N N . GLY A 1 71 ? 13.470 3.203 -11.947 1.00 88.00 71 GLY A N 1
ATOM 572 C CA . GLY A 1 71 ? 13.032 2.773 -13.278 1.00 88.00 71 GLY A CA 1
ATOM 573 C C . GLY A 1 71 ? 13.277 1.297 -13.612 1.00 88.00 71 GLY A C 1
ATOM 574 O O . GLY A 1 71 ? 13.194 0.924 -14.781 1.00 88.00 71 GLY A O 1
ATOM 575 N N . ARG A 1 72 ? 13.600 0.443 -12.629 1.00 91.19 72 ARG A N 1
ATOM 576 C CA . ARG A 1 72 ? 13.752 -1.010 -12.825 1.00 91.19 72 ARG A CA 1
ATOM 577 C C . ARG A 1 72 ? 13.045 -1.788 -11.724 1.00 91.19 72 ARG A C 1
ATOM 579 O O . ARG A 1 72 ? 13.104 -1.387 -10.569 1.00 91.19 72 ARG A O 1
ATOM 586 N N . LYS A 1 73 ? 12.433 -2.922 -12.070 1.00 90.94 73 LYS A N 1
ATOM 587 C CA . LYS A 1 73 ? 11.887 -3.877 -11.095 1.00 90.94 73 LYS A CA 1
ATOM 588 C C . LYS A 1 73 ? 12.994 -4.343 -10.140 1.00 90.94 73 LYS A C 1
ATOM 590 O O . LYS A 1 73 ? 14.022 -4.850 -10.594 1.00 90.94 73 LYS A O 1
ATOM 595 N N . ASP A 1 74 ? 12.794 -4.164 -8.836 1.00 91.06 74 ASP A N 1
ATOM 596 C CA . ASP A 1 74 ? 13.764 -4.532 -7.798 1.00 91.06 74 ASP A CA 1
ATOM 597 C C . ASP A 1 74 ? 13.062 -5.202 -6.610 1.00 91.06 74 ASP A C 1
ATOM 599 O O . ASP A 1 74 ? 12.415 -4.546 -5.797 1.00 91.06 74 ASP A O 1
ATOM 603 N N . LYS A 1 75 ? 13.271 -6.515 -6.440 1.00 86.38 75 LYS A N 1
ATOM 604 C CA . LYS A 1 75 ? 12.769 -7.277 -5.278 1.00 86.38 75 LYS A CA 1
ATOM 605 C C . LYS A 1 75 ? 13.168 -6.663 -3.942 1.00 86.38 75 LYS A C 1
ATOM 607 O O . LYS A 1 75 ? 12.434 -6.739 -2.961 1.00 86.38 75 LYS A O 1
ATOM 612 N N . ARG A 1 76 ? 14.381 -6.108 -3.868 1.00 88.88 76 ARG A N 1
ATOM 613 C CA . ARG A 1 76 ? 14.909 -5.535 -2.626 1.00 88.88 76 ARG A CA 1
ATOM 614 C C . ARG A 1 76 ? 14.200 -4.235 -2.273 1.00 88.88 76 ARG A C 1
ATOM 616 O O . ARG A 1 76 ? 14.201 -3.873 -1.103 1.00 88.88 76 ARG A O 1
ATOM 623 N N . ALA A 1 77 ? 13.598 -3.550 -3.245 1.00 88.06 77 ALA A N 1
ATOM 624 C CA . ALA A 1 77 ? 12.813 -2.352 -2.993 1.00 88.06 77 ALA A CA 1
ATOM 625 C C . ALA A 1 77 ? 11.559 -2.674 -2.170 1.00 88.06 77 ALA A C 1
ATOM 627 O O . ALA A 1 77 ? 11.358 -2.050 -1.131 1.00 88.06 77 ALA A O 1
ATOM 628 N N . GLY A 1 78 ? 10.808 -3.716 -2.544 1.00 86.69 78 GLY A N 1
ATOM 629 C CA . GLY A 1 78 ? 9.673 -4.189 -1.747 1.00 86.69 78 GLY A CA 1
ATOM 630 C C . GLY A 1 78 ? 10.087 -4.585 -0.323 1.00 86.69 78 GLY A C 1
ATOM 631 O O . GLY A 1 78 ? 9.516 -4.103 0.654 1.00 86.69 78 GLY A O 1
ATOM 632 N N . TYR A 1 79 ? 11.164 -5.368 -0.178 1.00 86.38 79 TYR A N 1
ATOM 633 C CA . TYR A 1 79 ? 11.691 -5.719 1.151 1.00 86.38 79 TYR A CA 1
ATOM 634 C C . TYR A 1 79 ? 12.079 -4.498 1.999 1.00 86.38 79 TYR A C 1
ATOM 636 O O . TYR A 1 79 ? 11.826 -4.502 3.203 1.00 86.38 79 TYR A O 1
ATOM 644 N N . ARG A 1 80 ? 12.677 -3.457 1.401 1.00 88.25 80 ARG A N 1
ATOM 645 C CA . ARG A 1 80 ? 13.030 -2.221 2.120 1.00 88.25 80 ARG A CA 1
ATOM 646 C C . ARG A 1 80 ? 11.792 -1.500 2.659 1.00 88.25 80 ARG A C 1
ATOM 648 O O . ARG A 1 80 ? 11.811 -1.124 3.825 1.00 88.25 80 ARG A O 1
ATOM 655 N N . LEU A 1 81 ? 10.723 -1.376 1.864 1.00 87.19 81 LEU A N 1
ATOM 656 C CA . LEU A 1 81 ? 9.461 -0.774 2.329 1.00 87.19 81 LEU A CA 1
ATOM 657 C C . LEU A 1 81 ? 8.876 -1.543 3.516 1.00 87.19 81 LEU A C 1
ATOM 659 O O . LEU A 1 81 ? 8.459 -0.942 4.502 1.00 87.19 81 LEU A O 1
ATOM 663 N N . MET A 1 82 ? 8.889 -2.879 3.457 1.00 84.62 82 MET A N 1
ATOM 664 C CA . MET A 1 82 ? 8.397 -3.699 4.568 1.00 84.62 82 MET A CA 1
ATOM 665 C C . MET A 1 82 ? 9.233 -3.549 5.840 1.00 84.62 82 MET A C 1
ATOM 667 O O . MET A 1 82 ? 8.677 -3.629 6.931 1.00 84.62 82 MET A O 1
ATOM 671 N N . GLN A 1 83 ? 10.556 -3.385 5.720 1.00 84.12 83 GLN A N 1
ATOM 672 C CA . GLN A 1 83 ? 11.424 -3.163 6.879 1.00 84.12 83 GLN A CA 1
ATOM 673 C C . GLN A 1 83 ? 11.165 -1.800 7.517 1.00 84.12 83 GLN A C 1
ATOM 675 O O . GLN A 1 83 ? 10.972 -1.748 8.723 1.00 84.12 83 GLN A O 1
ATOM 680 N N . GLN A 1 84 ? 11.078 -0.738 6.712 1.00 79.56 84 GLN A N 1
ATOM 681 C CA . GLN A 1 84 ? 10.789 0.615 7.202 1.00 79.56 84 GLN A CA 1
ATOM 682 C C . GLN A 1 84 ? 9.452 0.707 7.939 1.00 79.56 84 GLN A C 1
ATOM 684 O O . GLN A 1 84 ? 9.331 1.474 8.878 1.00 79.56 84 GLN A O 1
ATOM 689 N N . TYR A 1 85 ? 8.453 -0.072 7.523 1.00 71.50 85 TYR A N 1
ATOM 690 C CA . TYR A 1 85 ? 7.138 -0.073 8.161 1.00 71.50 85 TYR A CA 1
ATOM 691 C C . TYR A 1 85 ? 7.050 -0.962 9.418 1.00 71.50 85 TYR A C 1
ATOM 693 O O . TYR A 1 85 ? 6.081 -0.884 10.168 1.00 71.50 85 TYR A O 1
ATOM 701 N N . ARG A 1 86 ? 8.019 -1.858 9.646 1.00 68.25 86 ARG A N 1
ATOM 702 C CA . ARG A 1 86 ? 8.032 -2.733 10.833 1.00 68.25 86 ARG A CA 1
ATOM 703 C C . ARG A 1 86 ? 8.659 -2.088 12.070 1.00 68.25 86 ARG A C 1
ATOM 705 O O . ARG A 1 86 ? 8.459 -2.636 13.154 1.00 68.25 86 ARG A O 1
ATOM 712 N N . GLU A 1 87 ? 9.457 -1.041 11.891 1.00 54.66 87 GLU A N 1
ATOM 713 C CA . GLU A 1 87 ? 10.171 -0.314 12.953 1.00 54.66 87 GLU A CA 1
ATOM 714 C C . GLU A 1 87 ? 9.362 0.892 13.435 1.00 54.66 87 GLU A C 1
ATOM 716 O O . GLU A 1 87 ? 9.374 1.124 14.666 1.00 54.66 87 GLU A O 1
#

Sequence (87 aa):
MATILIVEDQPENQSLYADIVYRVQRELDLTIQLRSASDFENAQQILERGLEETEEAPLLILLDMEIPYKGRKDKRAGYRLMQQYRE

Radius of gyration: 12.91 Å; chains: 1; bounding box: 35×23×26 Å

pLDDT: mean 88.38, std 7.52, range [54.66, 97.25]

Secondary structure (DSSP, 8-state):
-EEEEEE-S-HHHHHHHHHHHHHHHHHHT--EEEEEESSHHHHHHHHHHHHHHHS---SEEEE-SSEEETTEEEHHHHHHHHHHHH-